Protein AF-A0AA35S847-F1 (afdb_monomer)

Secondary structure (DSSP, 8-state):
-TTTTTHHHHTT--HHHHHHHHHHHHHH----SSSSHHHHHHHHHHHHHHHHHTGGGTTS-HHHHHHHHHHHHHTTTT--S--HHHHHHTT-HHHHHHGGGS-HHHHHHH-

Nearest PDB structures (foldseek):
  6c7d-assembly1_A  TM=9.919E-01  e=5.785E-10  Homo sapiens
  5tz3-assembly3_C  TM=9.924E-01  e=8.238E-10  Homo sapiens
  6znd-assembly1_A  TM=9.903E-01  e=1.244E-09  Homo sapiens
  4c1i-assembly1_A  TM=9.918E-01  e=1.400E-09  Homo sapiens
  6znd-assembly2_B  TM=9.908E-01  e=1.575E-09  Homo sapiens

Structure (mmCIF, N/CA/C/O backbone):
data_AF-A0AA35S847-F1
#
_entry.id   AF-A0AA35S847-F1
#
loop_
_atom_site.group_PDB
_atom_site.id
_atom_site.type_symbol
_atom_site.label_atom_id
_atom_site.label_alt_id
_atom_site.label_comp_id
_atom_site.label_asym_id
_atom_site.label_entity_id
_atom_site.label_seq_id
_atom_site.pdbx_PDB_ins_code
_atom_site.Cartn_x
_atom_site.Cartn_y
_atom_site.Cartn_z
_atom_site.occupancy
_atom_site.B_iso_or_equiv
_atom_site.auth_seq_id
_atom_site.auth_comp_id
_atom_site.auth_asym_id
_atom_site.auth_atom_id
_atom_site.pdbx_PDB_model_num
ATOM 1 N N . MET A 1 1 ? -13.827 -7.490 6.106 1.00 97.62 1 MET A N 1
ATOM 2 C CA . MET A 1 1 ? -12.535 -7.210 6.774 1.00 97.62 1 MET A CA 1
ATOM 3 C C . MET A 1 1 ? -12.585 -5.922 7.594 1.00 97.62 1 MET A C 1
ATOM 5 O O . MET A 1 1 ? -12.677 -6.049 8.804 1.00 97.62 1 MET A O 1
ATOM 9 N N . CYS A 1 2 ? -12.668 -4.714 7.008 1.00 97.56 2 CYS A N 1
ATOM 10 C CA . CYS A 1 2 ? -12.636 -3.448 7.777 1.00 97.56 2 CYS A CA 1
ATOM 11 C C . CYS A 1 2 ? -13.638 -3.372 8.944 1.00 97.56 2 CYS A C 1
ATOM 13 O O . CYS A 1 2 ? -13.269 -2.969 10.041 1.00 97.56 2 CYS A O 1
ATOM 15 N N . SER A 1 3 ? -14.896 -3.780 8.728 1.00 97.62 3 SER A N 1
ATOM 16 C CA . SER A 1 3 ? -15.904 -3.804 9.801 1.00 97.62 3 SER A CA 1
ATOM 17 C C . SER A 1 3 ? -15.580 -4.822 10.898 1.00 97.62 3 SER A C 1
ATOM 19 O O . SER A 1 3 ? -15.795 -4.538 12.069 1.00 97.62 3 SER A O 1
ATOM 21 N N . ALA A 1 4 ? -15.045 -5.991 10.529 1.00 97.81 4 ALA A N 1
ATOM 22 C CA . ALA A 1 4 ? -14.681 -7.052 11.472 1.00 97.81 4 ALA A CA 1
ATOM 23 C C . ALA A 1 4 ? -13.452 -6.677 12.318 1.00 97.81 4 ALA A C 1
ATOM 25 O O . ALA A 1 4 ? -13.372 -7.042 13.481 1.00 97.81 4 ALA A O 1
ATOM 26 N N . MET A 1 5 ? -12.533 -5.888 11.756 1.00 97.81 5 MET A N 1
ATOM 27 C CA . MET A 1 5 ? -11.406 -5.278 12.476 1.00 97.81 5 MET A CA 1
ATOM 28 C C . MET A 1 5 ? -11.813 -4.025 13.275 1.00 97.81 5 MET A C 1
ATOM 30 O O . MET A 1 5 ? -10.971 -3.361 13.863 1.00 97.81 5 MET A O 1
ATOM 34 N N . GLY A 1 6 ? -13.088 -3.617 13.245 1.00 97.94 6 GLY A N 1
ATOM 35 C CA . GLY A 1 6 ? -13.563 -2.406 13.923 1.00 97.94 6 GLY A CA 1
ATOM 36 C C . GLY A 1 6 ? -13.102 -1.075 13.305 1.00 97.94 6 GLY A C 1
ATOM 37 O O . GLY A 1 6 ? -13.444 -0.017 13.839 1.00 97.94 6 GLY A O 1
ATOM 38 N N . LEU A 1 7 ? -12.392 -1.096 12.168 1.00 98.12 7 LEU A N 1
ATOM 39 C CA . LEU A 1 7 ? -11.829 0.097 11.520 1.00 98.12 7 LEU A CA 1
ATOM 40 C C . LEU A 1 7 ? -12.914 1.093 11.092 1.00 98.12 7 LEU A C 1
ATOM 42 O O . LEU A 1 7 ? -12.740 2.298 11.246 1.00 98.12 7 LEU A O 1
ATOM 46 N N . THR A 1 8 ? -14.055 0.599 10.600 1.00 97.94 8 THR A N 1
ATOM 47 C CA . THR A 1 8 ? -15.170 1.449 10.146 1.00 97.94 8 THR A CA 1
ATOM 48 C C . THR A 1 8 ? -15.726 2.315 11.272 1.00 97.94 8 THR A C 1
ATOM 50 O O . THR A 1 8 ? -15.886 3.520 11.099 1.00 97.94 8 THR A O 1
ATOM 53 N N . ARG A 1 9 ? -15.977 1.713 12.441 1.00 97.94 9 ARG A N 1
ATOM 54 C CA . ARG A 1 9 ? -16.506 2.407 13.620 1.00 97.94 9 ARG A CA 1
ATOM 55 C C . ARG A 1 9 ? -15.466 3.342 14.231 1.00 97.94 9 ARG A C 1
ATOM 57 O O . ARG A 1 9 ? -15.785 4.496 14.499 1.00 97.94 9 ARG A O 1
ATOM 64 N N . ARG A 1 10 ? -14.239 2.854 14.442 1.00 97.69 10 ARG A N 1
ATOM 65 C CA . ARG A 1 10 ? -13.159 3.606 15.102 1.00 97.69 10 ARG A CA 1
ATOM 66 C C . ARG A 1 10 ? -12.797 4.882 14.340 1.00 97.69 10 ARG A C 1
ATOM 68 O O . ARG A 1 10 ? -12.703 5.942 14.946 1.00 97.69 10 ARG A O 1
ATOM 75 N N . TRP A 1 11 ? -12.667 4.782 13.019 1.00 98.25 11 TRP A N 1
ATOM 76 C CA . TRP A 1 11 ? -12.242 5.887 12.152 1.00 98.25 11 TRP A CA 1
ATOM 77 C C . TRP A 1 11 ? -13.401 6.587 11.436 1.00 98.25 11 TRP A C 1
ATOM 79 O O . TRP A 1 11 ? -13.172 7.413 10.557 1.00 98.25 11 TRP A O 1
ATOM 89 N N . LYS A 1 12 ? -14.651 6.264 11.800 1.00 98.19 12 LYS A N 1
ATOM 90 C CA . LYS A 1 12 ? -15.877 6.840 11.217 1.00 98.19 12 LYS A CA 1
ATOM 91 C C . LYS A 1 12 ? -15.876 6.800 9.680 1.00 98.19 12 LYS A C 1
ATOM 93 O O . LYS A 1 12 ? -16.295 7.751 9.019 1.00 98.19 12 LYS A O 1
ATOM 98 N N . LEU A 1 13 ? -15.398 5.691 9.108 1.00 97.94 13 LEU A N 1
ATOM 99 C CA . LEU A 1 13 ? -15.311 5.521 7.658 1.00 97.94 13 LEU A CA 1
ATOM 100 C C . LEU A 1 13 ? -16.724 5.448 7.073 1.00 97.94 13 LEU A C 1
ATOM 102 O O . LEU A 1 13 ? -17.464 4.499 7.337 1.00 97.94 13 LEU A O 1
ATOM 106 N N . GLN A 1 14 ? -17.088 6.441 6.263 1.00 98.25 14 GLN A N 1
ATOM 107 C CA . GLN A 1 14 ? -18.389 6.479 5.601 1.00 98.25 14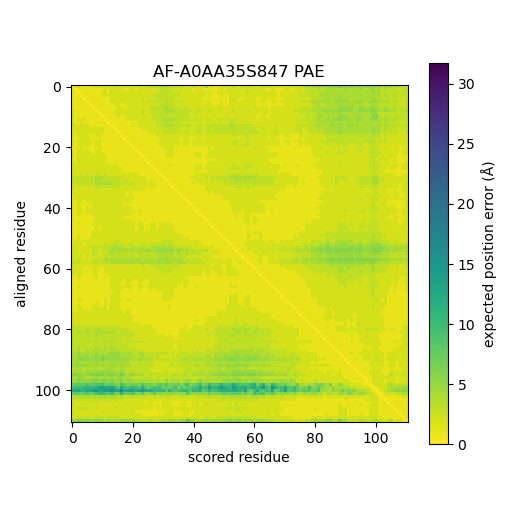 GLN A CA 1
ATOM 108 C C . GLN A 1 14 ? -18.520 5.299 4.624 1.00 98.25 14 GLN A C 1
ATOM 110 O O . GLN A 1 14 ? -17.655 5.155 3.752 1.00 98.25 14 GLN A O 1
ATOM 115 N N . PRO A 1 15 ? -19.581 4.470 4.705 1.00 97.19 15 PRO A N 1
ATOM 116 C CA . PRO A 1 15 ? -19.712 3.278 3.863 1.00 97.19 15 PRO A CA 1
ATOM 117 C C . PRO A 1 15 ? -19.640 3.571 2.361 1.00 97.19 15 PRO A C 1
ATOM 119 O O . PRO A 1 15 ? -18.997 2.834 1.616 1.00 97.19 15 PRO A O 1
ATOM 122 N N . SER A 1 16 ? -20.246 4.675 1.914 1.00 98.25 16 SER A N 1
ATOM 123 C CA . SER A 1 16 ? -20.234 5.094 0.508 1.00 98.25 16 SER A CA 1
ATOM 124 C C . SER A 1 16 ? -18.839 5.514 0.036 1.00 98.25 16 SER A C 1
ATOM 126 O O . SER A 1 16 ? -18.429 5.150 -1.066 1.00 98.25 16 SER A O 1
ATOM 128 N N . THR A 1 17 ? -18.085 6.232 0.871 1.00 98.56 17 THR A N 1
ATOM 129 C CA . THR A 1 17 ? -16.696 6.615 0.590 1.00 98.56 17 THR A CA 1
ATOM 130 C C . THR A 1 17 ? -15.787 5.393 0.567 1.00 98.56 17 THR A C 1
ATOM 132 O O . THR A 1 17 ? -15.009 5.241 -0.369 1.00 98.56 17 THR A O 1
ATOM 135 N N . LEU A 1 18 ? -15.927 4.482 1.536 1.00 98.44 18 LEU A N 1
ATOM 136 C CA . LEU A 1 18 ? -15.13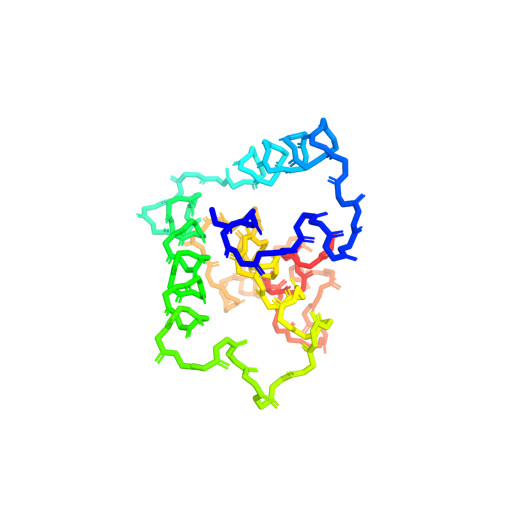9 3.250 1.590 1.00 98.44 18 LEU A CA 1
ATOM 137 C C . LEU A 1 18 ? -15.403 2.356 0.371 1.00 98.44 18 LEU A C 1
ATOM 139 O O . LEU A 1 18 ? -14.460 1.841 -0.223 1.00 98.44 18 LEU A O 1
ATOM 143 N N . ALA A 1 19 ? -16.664 2.206 -0.044 1.00 98.44 19 ALA A N 1
ATOM 144 C CA . ALA A 1 19 ? -17.011 1.441 -1.239 1.00 98.44 19 ALA A CA 1
ATOM 145 C C . ALA A 1 19 ? -16.386 2.047 -2.506 1.00 98.44 19 ALA A C 1
ATOM 147 O O . ALA A 1 19 ? -15.756 1.329 -3.281 1.00 98.44 19 ALA A O 1
ATOM 148 N N . LYS A 1 20 ? -16.500 3.370 -2.695 1.00 98.81 20 LYS A N 1
ATOM 149 C CA . LYS A 1 20 ? -15.870 4.076 -3.823 1.00 98.81 20 LYS A CA 1
ATOM 150 C C . LYS A 1 20 ? -14.352 3.922 -3.805 1.00 98.81 20 LYS A C 1
ATOM 152 O O . LYS A 1 20 ? -13.776 3.618 -4.841 1.00 98.81 20 LYS A O 1
ATOM 157 N N . PHE A 1 21 ? -13.725 4.077 -2.639 1.00 98.75 21 PHE A N 1
ATOM 158 C CA . PHE A 1 21 ? -12.287 3.890 -2.468 1.00 98.75 21 PHE A CA 1
ATOM 159 C C . PHE A 1 21 ? -11.853 2.484 -2.902 1.00 98.75 21 PHE A C 1
ATOM 161 O O . PHE A 1 21 ? -10.999 2.355 -3.771 1.00 98.75 21 PHE A O 1
ATOM 168 N N . VAL A 1 22 ? -12.484 1.429 -2.374 1.00 98.69 22 VAL A N 1
ATOM 169 C CA . VAL A 1 22 ? -12.120 0.039 -2.706 1.00 98.69 22 VAL A CA 1
ATOM 170 C C . VAL A 1 22 ? -12.327 -0.255 -4.195 1.00 98.69 22 VAL A C 1
ATOM 172 O O . VAL A 1 22 ? -11.491 -0.914 -4.809 1.00 98.69 22 VAL A O 1
ATOM 175 N N . LEU A 1 23 ? -13.409 0.249 -4.798 1.00 98.75 23 LEU A N 1
ATOM 176 C CA . LEU A 1 23 ? -13.659 0.090 -6.234 1.00 98.75 23 LEU A CA 1
ATOM 177 C C . LEU A 1 23 ? -12.628 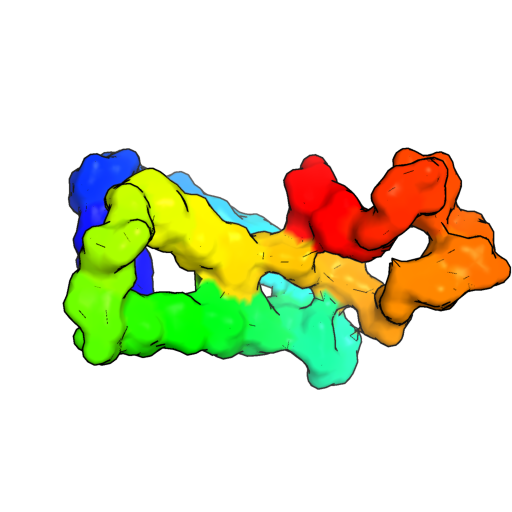0.835 -7.092 1.00 98.75 23 LEU A C 1
ATOM 179 O O . LEU A 1 23 ? -12.213 0.304 -8.121 1.00 98.75 23 LEU A O 1
ATOM 183 N N . MET A 1 24 ? -12.197 2.026 -6.669 1.00 98.81 24 MET A N 1
ATOM 184 C CA . MET A 1 24 ? -11.134 2.776 -7.341 1.00 98.81 24 MET A CA 1
ATOM 185 C C . MET A 1 24 ? -9.796 2.050 -7.243 1.00 98.81 24 MET A C 1
ATOM 187 O O . MET A 1 24 ? -9.171 1.833 -8.274 1.00 98.81 24 MET A O 1
ATOM 191 N N . VAL A 1 25 ? -9.405 1.587 -6.050 1.00 98.81 25 VAL A N 1
ATOM 192 C CA . VAL A 1 25 ? -8.181 0.793 -5.865 1.00 98.81 25 VAL A CA 1
ATOM 193 C C . VAL A 1 25 ? -8.211 -0.443 -6.759 1.00 98.81 25 VAL A C 1
ATOM 195 O O . VAL A 1 25 ? -7.296 -0.628 -7.553 1.00 98.81 25 VAL A O 1
ATOM 198 N N . LYS A 1 26 ? -9.292 -1.236 -6.722 1.00 98.75 26 LYS A N 1
ATOM 199 C CA . LYS A 1 26 ? -9.455 -2.414 -7.590 1.00 98.75 26 LYS A CA 1
ATOM 200 C C . LYS A 1 26 ? -9.286 -2.074 -9.071 1.00 98.75 26 LYS A C 1
ATOM 202 O O . LYS A 1 26 ? -8.630 -2.821 -9.789 1.00 98.75 26 LYS A O 1
ATOM 207 N N . ARG A 1 27 ? -9.888 -0.975 -9.532 1.00 98.69 27 ARG A N 1
ATOM 208 C CA . ARG A 1 27 ? -9.807 -0.529 -10.931 1.00 98.69 27 AR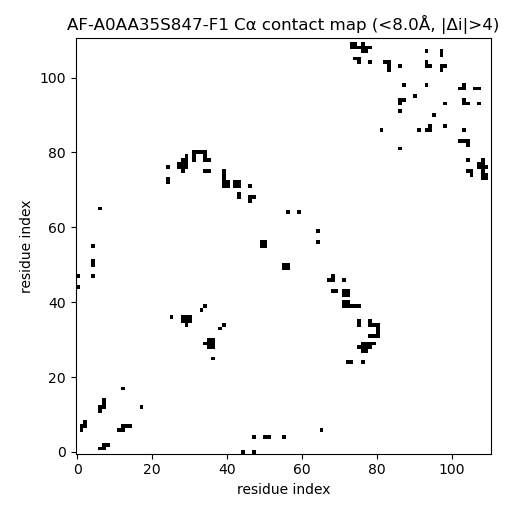G A CA 1
ATOM 209 C C . ARG A 1 27 ? -8.393 -0.099 -11.334 1.00 98.69 27 ARG A C 1
ATOM 211 O O . ARG A 1 27 ? -8.065 -0.192 -12.512 1.00 98.69 27 ARG A O 1
ATOM 218 N N . SER A 1 28 ? -7.584 0.375 -10.391 1.00 98.62 28 SER A N 1
ATOM 219 C CA . SER A 1 28 ? -6.214 0.825 -10.651 1.00 98.62 28 SER A CA 1
ATOM 220 C C . SER A 1 28 ? -5.194 -0.319 -10.737 1.00 98.62 28 SER A C 1
ATOM 222 O O . SER A 1 28 ? -4.052 -0.080 -11.122 1.00 98.62 28 SER A O 1
ATOM 224 N N . TYR A 1 29 ? -5.574 -1.561 -10.422 1.00 98.88 29 TYR A N 1
ATOM 225 C CA . TYR A 1 29 ? -4.746 -2.732 -10.717 1.00 98.88 29 TYR A CA 1
ATOM 226 C C . TYR A 1 29 ? -4.905 -3.170 -12.174 1.00 98.88 29 TYR A C 1
ATOM 228 O O . TYR A 1 29 ? -6.009 -3.204 -12.718 1.00 98.88 29 TYR A O 1
ATOM 236 N N . ARG A 1 30 ? -3.784 -3.551 -12.791 1.00 98.62 30 ARG A N 1
ATOM 237 C CA . ARG A 1 30 ? -3.755 -4.208 -14.105 1.00 98.62 30 ARG A CA 1
ATOM 238 C C . ARG A 1 30 ? -3.943 -5.721 -13.951 1.00 98.62 30 ARG A C 1
ATOM 240 O O . ARG A 1 30 ? -4.132 -6.219 -12.843 1.00 98.62 30 ARG A O 1
ATOM 247 N N . ASP A 1 31 ? -3.855 -6.440 -15.069 1.00 98.44 31 ASP A N 1
ATOM 248 C CA . ASP A 1 31 ? -4.006 -7.899 -15.123 1.00 98.44 31 ASP A CA 1
ATOM 249 C C . ASP A 1 31 ? -2.719 -8.648 -15.553 1.00 98.44 31 ASP A C 1
ATOM 251 O O . ASP A 1 31 ? -2.747 -9.432 -16.502 1.00 98.44 31 ASP A O 1
ATOM 255 N N . PRO A 1 32 ? -1.538 -8.403 -14.936 1.00 98.44 32 PRO A N 1
ATOM 256 C CA . PRO A 1 32 ? -0.407 -9.307 -15.113 1.00 98.44 32 PRO A CA 1
ATOM 257 C C . PRO A 1 32 ? -0.672 -10.637 -14.375 1.00 98.44 32 PRO A C 1
ATOM 259 O O . PRO A 1 32 ? -1.491 -10.679 -13.452 1.00 98.44 32 PRO A O 1
ATOM 262 N N . PRO A 1 33 ? 0.075 -11.714 -14.684 1.00 98.62 33 PRO A N 1
ATOM 263 C CA . PRO A 1 33 ? -0.171 -13.034 -14.095 1.00 98.62 33 PRO A CA 1
ATOM 264 C C . PRO A 1 33 ? -0.150 -13.096 -12.557 1.00 98.62 33 PRO A C 1
ATOM 266 O O . PRO A 1 33 ? -0.800 -13.965 -11.985 1.00 98.62 33 PRO A O 1
ATOM 269 N N . TYR A 1 34 ? 0.586 -12.196 -11.888 1.00 98.62 34 TYR A N 1
ATOM 270 C CA . TYR A 1 34 ? 0.727 -12.193 -10.426 1.00 98.62 34 TYR A CA 1
ATOM 271 C C . TYR A 1 34 ? 0.313 -10.871 -9.765 1.00 98.62 34 TYR A C 1
ATOM 273 O O . TYR A 1 34 ? -0.660 -10.865 -9.023 1.00 98.62 34 TYR A O 1
ATOM 281 N N . HIS A 1 35 ? 1.003 -9.754 -10.042 1.00 98.69 35 HIS A N 1
ATOM 282 C CA . HIS A 1 35 ? 0.763 -8.438 -9.412 1.00 98.69 35 HIS A CA 1
ATOM 283 C C . HIS A 1 35 ? -0.533 -7.754 -9.907 1.00 98.69 35 HIS A C 1
ATOM 285 O O . HIS A 1 35 ? -0.507 -6.702 -10.545 1.00 98.69 35 HIS A O 1
ATOM 291 N N . ASN A 1 36 ? -1.672 -8.400 -9.674 1.00 98.75 36 ASN A N 1
ATOM 292 C CA . ASN A 1 36 ? -3.019 -7.962 -10.030 1.00 98.75 36 ASN A CA 1
ATOM 293 C C . ASN A 1 36 ? -3.872 -7.751 -8.764 1.00 98.75 36 ASN A C 1
ATOM 295 O O . ASN A 1 36 ? -3.413 -7.929 -7.634 1.00 98.75 36 ASN A O 1
ATOM 299 N N . TRP A 1 37 ? -5.147 -7.391 -8.936 1.00 98.81 37 TRP A N 1
ATOM 300 C CA . TRP A 1 37 ? -6.058 -7.139 -7.812 1.00 98.81 37 TRP A CA 1
ATOM 301 C C . TRP A 1 37 ? -6.182 -8.321 -6.836 1.00 98.81 37 TRP A C 1
ATOM 303 O O . TRP A 1 37 ? -6.322 -8.114 -5.630 1.00 98.81 37 TRP A O 1
ATOM 313 N N . TYR A 1 38 ? -6.139 -9.563 -7.326 1.00 98.81 38 TYR A N 1
ATOM 314 C CA . TYR A 1 38 ? -6.266 -10.736 -6.461 1.00 98.81 38 TYR A CA 1
ATOM 315 C C . TYR A 1 38 ? -5.044 -10.910 -5.560 1.00 98.81 38 TYR A C 1
ATOM 317 O O . TYR A 1 38 ? -5.212 -11.296 -4.402 1.00 98.81 38 TYR A O 1
ATOM 325 N N . HIS A 1 39 ? -3.847 -10.553 -6.041 1.00 98.88 39 HIS A N 1
ATOM 326 C CA . HIS A 1 39 ? -2.654 -10.492 -5.202 1.00 98.88 39 HIS A CA 1
ATOM 327 C C . HIS A 1 39 ? -2.845 -9.492 -4.056 1.00 98.88 39 HIS A C 1
ATOM 329 O O . HIS A 1 39 ? -2.799 -9.892 -2.892 1.00 98.88 39 HIS A O 1
ATOM 335 N N . ALA A 1 40 ? -3.190 -8.239 -4.354 1.00 98.81 40 ALA A N 1
ATOM 336 C CA . ALA A 1 40 ? -3.423 -7.219 -3.330 1.00 98.81 40 ALA A CA 1
ATOM 337 C C . ALA A 1 40 ? -4.529 -7.606 -2.333 1.00 98.81 40 ALA A C 1
ATOM 339 O O . ALA A 1 40 ? -4.379 -7.441 -1.120 1.00 98.81 40 ALA A O 1
ATOM 340 N N . LEU A 1 41 ? -5.624 -8.198 -2.822 1.00 98.81 41 LEU A N 1
ATOM 341 C CA . LEU A 1 41 ? -6.700 -8.700 -1.972 1.00 98.81 41 LEU A CA 1
ATOM 342 C C . LEU A 1 41 ? -6.221 -9.827 -1.045 1.00 98.81 41 LEU A C 1
ATOM 344 O O . LEU A 1 41 ? -6.612 -9.856 0.122 1.00 98.81 41 LEU A O 1
ATOM 348 N N . SER A 1 42 ? -5.374 -10.736 -1.537 1.00 98.88 42 SER A N 1
ATOM 349 C CA . SER A 1 42 ? -4.803 -11.823 -0.733 1.00 98.88 42 SER A CA 1
ATOM 350 C C . SER A 1 42 ? -3.859 -11.302 0.359 1.00 98.88 42 SER A C 1
ATOM 352 O O . SER A 1 42 ? -3.929 -11.766 1.497 1.00 98.88 42 SER A O 1
ATOM 354 N N . VAL A 1 43 ? -3.060 -10.272 0.056 1.00 98.88 43 VAL A N 1
ATOM 355 C CA . VAL A 1 43 ? -2.169 -9.601 1.015 1.00 98.88 43 VAL A CA 1
ATOM 356 C C . VAL A 1 43 ? -2.987 -8.871 2.087 1.00 98.88 43 VAL A C 1
ATOM 358 O O . VAL A 1 43 ? -2.744 -9.050 3.282 1.00 98.88 43 VAL A O 1
ATOM 361 N N . ALA A 1 44 ? -4.030 -8.129 1.698 1.00 98.81 44 ALA A N 1
ATOM 362 C CA . ALA A 1 44 ? -4.947 -7.489 2.647 1.00 98.81 44 ALA A CA 1
ATOM 363 C C . ALA A 1 44 ? -5.706 -8.513 3.510 1.00 98.81 44 ALA A C 1
ATOM 365 O O . ALA A 1 44 ? -5.925 -8.291 4.704 1.00 98.81 44 ALA A O 1
ATOM 366 N N . HIS A 1 45 ? -6.072 -9.663 2.936 1.00 98.81 45 HIS A N 1
ATOM 367 C CA . HIS A 1 45 ? -6.663 -10.768 3.684 1.00 98.81 45 HIS A CA 1
ATOM 368 C C . HIS A 1 45 ? -5.682 -11.364 4.698 1.00 98.81 45 HIS A C 1
ATOM 370 O O . HIS A 1 45 ? -6.075 -11.639 5.830 1.00 98.81 45 HIS A O 1
ATOM 376 N N . PHE A 1 46 ? -4.404 -11.515 4.347 1.00 98.81 46 PHE A N 1
ATOM 377 C CA . PHE A 1 46 ? -3.393 -11.968 5.297 1.00 98.81 46 PHE A CA 1
ATOM 378 C C . PHE A 1 46 ? -3.203 -10.973 6.452 1.00 98.81 46 PHE A C 1
ATOM 380 O O . PHE A 1 46 ? -3.192 -11.391 7.607 1.00 98.81 46 PHE A O 1
ATOM 387 N N . CYS A 1 47 ? -3.178 -9.663 6.178 1.00 98.81 47 CYS A N 1
ATOM 388 C CA . CYS A 1 47 ? -3.188 -8.632 7.224 1.00 98.81 47 CYS A CA 1
ATOM 389 C C . CYS A 1 47 ? -4.414 -8.760 8.150 1.00 98.81 47 CYS A C 1
ATOM 391 O O . CYS A 1 47 ? -4.280 -8.710 9.374 1.00 98.81 47 CYS A O 1
ATOM 393 N N . TYR A 1 48 ? -5.602 -9.012 7.589 1.00 98.75 48 TYR A N 1
ATOM 394 C CA . TYR A 1 48 ? -6.796 -9.312 8.381 1.00 98.75 48 TYR A CA 1
ATOM 395 C C . TYR A 1 48 ? -6.619 -10.567 9.251 1.00 98.75 48 TYR A C 1
ATOM 397 O O . TYR A 1 48 ? -6.943 -10.525 10.437 1.00 98.75 48 TYR A O 1
ATOM 405 N N . VAL A 1 49 ? -6.086 -11.666 8.709 1.00 98.75 49 VAL A N 1
ATOM 406 C CA . VAL A 1 49 ? -5.825 -12.897 9.476 1.00 98.75 49 VAL A CA 1
ATOM 407 C C . VAL A 1 49 ? -4.841 -12.635 10.614 1.00 98.75 49 VAL A C 1
ATOM 409 O O . VAL A 1 49 ? -5.118 -13.048 11.738 1.00 98.75 49 VAL A O 1
ATOM 412 N N . LEU A 1 50 ? -3.748 -11.910 10.365 1.00 98.62 50 LEU A N 1
ATOM 413 C CA . LEU A 1 50 ? -2.800 -11.516 11.408 1.00 98.62 50 LEU A CA 1
ATOM 414 C C . LEU A 1 50 ? -3.494 -10.704 12.504 1.00 98.62 50 LEU A C 1
ATOM 416 O O . LEU A 1 50 ? -3.360 -11.036 13.674 1.00 98.62 50 LEU A O 1
ATOM 420 N N . HIS A 1 51 ? -4.328 -9.725 12.151 1.00 98.44 51 HIS A N 1
ATOM 421 C CA . HIS A 1 51 ? -5.135 -9.007 13.140 1.00 98.44 51 HIS A CA 1
ATOM 422 C C . HIS A 1 51 ? -6.030 -9.945 13.961 1.00 98.44 51 HIS A C 1
ATOM 424 O O . HIS A 1 51 ? -6.139 -9.786 15.171 1.00 98.44 51 HIS A O 1
ATOM 430 N N . GLN A 1 52 ? -6.692 -10.927 13.349 1.00 98.06 52 GLN A N 1
ATOM 431 C CA . GLN A 1 52 ? -7.571 -11.841 14.091 1.00 98.06 52 GLN A CA 1
ATOM 432 C C . GLN A 1 52 ? -6.813 -12.852 14.961 1.00 98.06 52 GLN A C 1
ATOM 434 O O . GLN A 1 52 ? -7.367 -13.352 15.937 1.00 98.06 52 GLN A O 1
ATOM 439 N N . ARG A 1 53 ? -5.582 -13.215 14.587 1.00 98.19 53 ARG A N 1
ATOM 440 C CA . ARG A 1 53 ? -4.821 -14.302 15.226 1.00 98.19 53 ARG A CA 1
ATOM 441 C C . ARG A 1 53 ? -3.711 -13.817 16.154 1.00 98.19 53 ARG A C 1
ATOM 443 O O . ARG A 1 53 ? -3.301 -14.575 17.025 1.00 98.19 53 ARG A O 1
ATOM 450 N N . CYS A 1 54 ? -3.255 -12.582 15.996 1.00 97.69 54 CYS A N 1
ATOM 451 C CA . CYS A 1 54 ? -2.125 -12.010 16.722 1.00 97.69 54 CYS A CA 1
ATOM 452 C C . CYS A 1 54 ? -2.581 -10.823 17.576 1.00 97.69 54 CYS A C 1
ATOM 454 O O . CYS A 1 54 ? -2.122 -9.706 17.363 1.00 97.69 54 CYS A O 1
ATOM 456 N N . ASP A 1 55 ? -3.520 -11.064 18.497 1.00 96.94 55 ASP A N 1
ATOM 457 C CA . ASP A 1 55 ? -3.993 -10.087 19.494 1.00 96.94 55 ASP A CA 1
ATOM 458 C C . ASP A 1 55 ? -4.316 -8.695 18.911 1.00 96.94 55 ASP A C 1
ATOM 460 O O . ASP A 1 55 ? -3.857 -7.667 19.398 1.00 96.94 55 ASP A O 1
ATOM 464 N N . ASN A 1 56 ? -5.061 -8.648 17.799 1.00 96.81 56 ASN A N 1
ATOM 465 C CA . ASN A 1 56 ? -5.403 -7.403 17.092 1.00 96.81 56 ASN A CA 1
ATOM 466 C C . ASN A 1 56 ? -4.196 -6.547 16.668 1.00 96.81 56 ASN A C 1
ATOM 468 O O . ASN A 1 56 ? -4.358 -5.356 16.416 1.00 96.81 56 ASN A O 1
ATOM 472 N N . LEU A 1 57 ? -3.009 -7.155 16.551 1.00 97.62 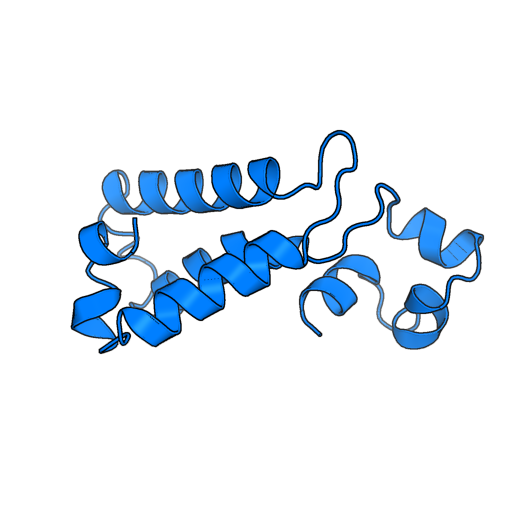57 LEU A N 1
ATOM 473 C CA . LEU A 1 57 ? -1.730 -6.473 16.350 1.00 97.62 57 LEU A CA 1
ATOM 474 C C . LEU A 1 57 ? -1.443 -5.449 17.460 1.00 97.62 57 LEU A C 1
ATOM 476 O O . LEU A 1 57 ? -1.008 -4.344 17.165 1.00 97.62 57 LEU A O 1
ATOM 480 N N . SER A 1 58 ? -1.669 -5.805 18.730 1.00 97.19 58 SER A N 1
ATOM 481 C CA . SER A 1 58 ? -1.537 -4.913 19.901 1.00 97.19 58 SER A CA 1
ATOM 482 C C . SER A 1 58 ? -0.156 -4.272 20.105 1.00 97.19 58 SER A C 1
ATOM 484 O O . SER A 1 58 ? -0.025 -3.318 20.868 1.00 97.19 58 SER A O 1
ATOM 486 N N . PHE A 1 59 ? 0.872 -4.756 19.406 1.00 97.38 59 PHE A N 1
ATOM 487 C CA . PHE A 1 59 ? 2.197 -4.134 19.338 1.00 97.38 59 PHE A CA 1
ATOM 488 C C . PHE A 1 59 ? 2.272 -2.932 18.375 1.00 97.38 59 PHE A C 1
ATOM 490 O O . PHE A 1 59 ? 3.289 -2.244 18.347 1.00 97.38 59 PHE A O 1
ATOM 497 N N . LEU A 1 60 ? 1.222 -2.688 17.586 1.00 98.44 60 LEU A N 1
ATOM 498 C CA . LEU A 1 60 ? 1.028 -1.516 16.736 1.00 98.44 60 LEU A CA 1
ATOM 499 C C . LEU A 1 60 ? -0.047 -0.608 17.336 1.00 98.44 60 LEU A C 1
ATOM 501 O O . LEU A 1 60 ? -0.999 -1.055 17.976 1.00 98.44 60 LEU A O 1
ATOM 505 N N . THR A 1 61 ? 0.058 0.685 17.062 1.00 98.50 61 THR A N 1
ATOM 506 C CA . THR A 1 61 ? -1.026 1.631 17.318 1.00 98.50 61 THR A CA 1
ATOM 507 C C . THR A 1 61 ? -2.215 1.367 16.393 1.00 98.50 61 THR A C 1
ATOM 509 O O . THR A 1 61 ? -2.084 0.874 15.271 1.00 98.50 61 THR A O 1
ATOM 512 N N . ASP A 1 62 ? -3.406 1.793 16.815 1.00 98.00 62 ASP A N 1
ATOM 513 C CA . ASP A 1 62 ? -4.617 1.684 15.995 1.00 98.00 62 ASP A CA 1
ATOM 514 C C . ASP A 1 62 ? -4.491 2.378 14.622 1.00 98.00 62 ASP A C 1
ATOM 516 O O . ASP A 1 62 ? -5.157 1.976 13.661 1.00 98.00 62 ASP A O 1
ATOM 520 N N . LEU A 1 63 ? -3.666 3.432 14.531 1.00 98.56 63 LEU A N 1
ATOM 521 C CA . LEU A 1 63 ? -3.378 4.138 13.281 1.00 98.56 63 LEU A CA 1
ATOM 522 C C . LEU A 1 63 ? -2.450 3.321 12.381 1.00 98.56 63 LEU A C 1
ATOM 524 O O . LEU A 1 63 ? -2.697 3.239 11.183 1.00 98.56 63 LEU A O 1
ATOM 528 N N . GLU A 1 64 ? -1.424 2.682 12.940 1.00 98.69 64 GLU A N 1
ATOM 529 C CA . GLU A 1 64 ? -0.537 1.788 12.190 1.00 98.69 64 GLU A CA 1
ATOM 530 C C . GLU A 1 64 ? -1.289 0.562 11.668 1.00 98.69 64 GLU A C 1
ATOM 532 O O . GLU A 1 64 ? -1.071 0.164 10.529 1.00 98.69 64 GLU A O 1
ATOM 537 N N . VAL A 1 65 ? -2.243 0.014 12.428 1.00 98.62 65 VAL A N 1
ATOM 538 C CA . VAL A 1 65 ? -3.123 -1.068 11.950 1.00 98.62 65 VAL A CA 1
ATOM 539 C C . VAL A 1 65 ? -4.004 -0.603 10.787 1.00 98.62 65 VAL A C 1
ATOM 541 O O . VAL A 1 65 ? -4.166 -1.329 9.801 1.00 98.62 65 VAL A O 1
ATOM 544 N N . LEU A 1 66 ? -4.570 0.609 10.873 1.00 98.69 66 LEU A N 1
ATOM 545 C CA . LEU A 1 66 ? -5.328 1.208 9.771 1.00 98.69 66 LEU A CA 1
ATOM 546 C C . LEU A 1 66 ? -4.437 1.367 8.531 1.00 98.69 66 LEU A C 1
ATOM 548 O O . LEU A 1 66 ? -4.810 0.911 7.450 1.00 98.69 66 LEU A O 1
ATOM 552 N N . ALA A 1 67 ? -3.273 1.996 8.700 1.00 98.75 67 ALA A N 1
ATOM 553 C CA . ALA A 1 67 ? -2.322 2.253 7.629 1.00 98.75 67 ALA A CA 1
ATOM 554 C C . ALA A 1 67 ? -1.855 0.947 6.983 1.00 98.75 67 ALA A C 1
ATOM 556 O O . ALA A 1 67 ? -1.932 0.823 5.768 1.00 98.75 67 ALA A O 1
ATOM 557 N N . LEU A 1 68 ? -1.476 -0.059 7.775 1.00 98.81 68 LEU A N 1
ATOM 558 C CA . LEU A 1 68 ? -1.048 -1.370 7.290 1.00 98.81 68 LEU A CA 1
ATOM 559 C C . LEU A 1 68 ? -2.108 -2.013 6.390 1.00 98.81 68 LEU A C 1
ATOM 561 O O . LEU A 1 68 ? -1.798 -2.424 5.275 1.00 98.81 68 LEU A O 1
ATOM 565 N N . PHE A 1 69 ? -3.366 -2.057 6.839 1.00 98.81 69 PHE A N 1
ATOM 566 C CA . PHE A 1 69 ? -4.438 -2.690 6.071 1.00 98.81 69 PHE A CA 1
ATOM 567 C C . PHE A 1 69 ? -4.687 -1.991 4.725 1.00 98.81 69 PHE A C 1
ATOM 569 O O . PHE A 1 69 ? -4.848 -2.656 3.698 1.00 98.81 69 PHE A O 1
ATOM 576 N N . PHE A 1 70 ? -4.716 -0.655 4.711 1.00 98.75 70 PHE A N 1
ATOM 577 C CA . PHE A 1 70 ? -4.915 0.106 3.475 1.00 98.75 70 PHE A CA 1
ATOM 578 C C . PHE A 1 70 ? -3.678 0.085 2.568 1.00 98.75 70 PHE A C 1
ATOM 580 O O . PHE A 1 70 ? -3.836 -0.027 1.355 1.00 98.75 70 PHE A O 1
ATOM 587 N N . SER A 1 71 ? -2.467 0.069 3.129 1.00 98.88 71 SER A N 1
ATOM 588 C CA . SER A 1 71 ? -1.230 -0.152 2.375 1.00 98.88 71 SER A CA 1
ATOM 589 C C . SER A 1 71 ? -1.246 -1.507 1.676 1.00 98.88 71 SER A C 1
ATOM 591 O O . SER A 1 71 ? -0.959 -1.562 0.488 1.00 98.88 71 SER A O 1
ATOM 593 N N . CYS A 1 72 ? -1.685 -2.589 2.333 1.00 98.88 72 CYS A N 1
ATOM 594 C CA . CYS 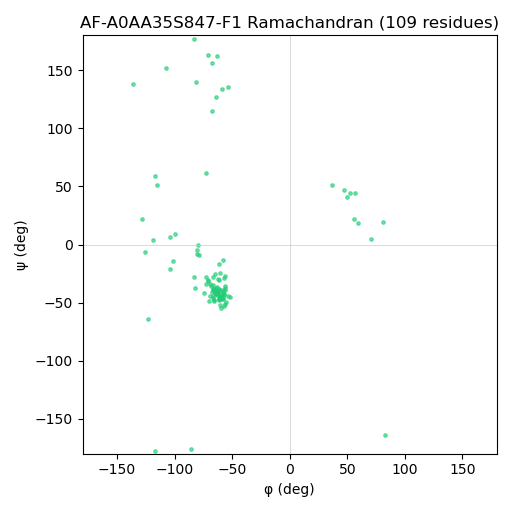A 1 72 ? -1.827 -3.896 1.680 1.00 98.88 72 CYS A CA 1
ATOM 595 C C . CYS A 1 72 ? -2.733 -3.851 0.437 1.00 98.88 72 CYS A C 1
ATOM 597 O O . CYS A 1 72 ? -2.439 -4.511 -0.558 1.00 98.88 72 CYS A O 1
ATOM 599 N N . LEU A 1 73 ? -3.811 -3.060 0.465 1.00 98.81 73 LEU A N 1
ATOM 600 C CA . LEU A 1 73 ? -4.691 -2.881 -0.695 1.00 98.81 73 LEU A CA 1
ATOM 601 C C . LEU A 1 73 ? -4.040 -2.058 -1.814 1.00 98.81 73 LEU A C 1
ATOM 603 O O . LEU A 1 73 ? -4.361 -2.286 -2.978 1.00 98.81 73 LEU A O 1
ATOM 607 N N . CYS A 1 74 ? -3.151 -1.121 -1.491 1.00 98.88 74 CYS A N 1
ATOM 608 C CA . CYS A 1 74 ? -2.586 -0.165 -2.449 1.00 98.88 74 CYS A CA 1
ATOM 609 C C . CYS A 1 74 ? -1.171 -0.504 -2.944 1.00 98.88 74 CYS A C 1
ATOM 611 O O . CYS A 1 74 ? -0.735 0.086 -3.926 1.00 98.88 74 CYS A O 1
ATOM 613 N N . HIS A 1 75 ? -0.461 -1.424 -2.288 1.00 98.81 75 HIS A N 1
ATOM 614 C CA . HIS A 1 75 ? 0.996 -1.548 -2.410 1.00 98.81 75 HIS A CA 1
ATOM 615 C C . HIS A 1 75 ? 1.5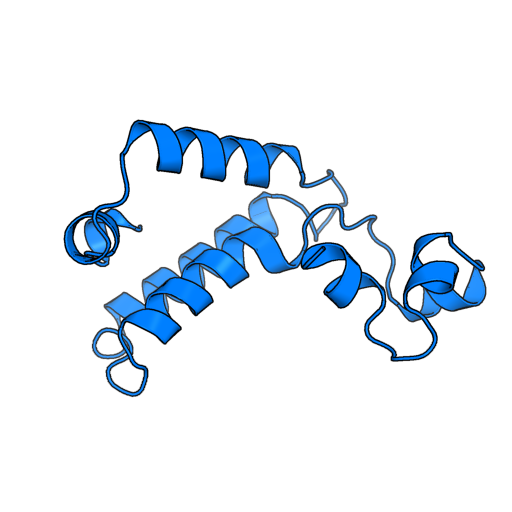40 -1.860 -3.811 1.00 98.81 75 HIS A C 1
ATOM 617 O O . HIS A 1 75 ? 2.725 -1.646 -4.017 1.00 98.81 75 HIS A O 1
ATOM 623 N N . ASP A 1 76 ? 0.701 -2.336 -4.737 1.00 98.81 76 ASP A N 1
ATOM 624 C CA . ASP A 1 76 ? 1.078 -2.743 -6.098 1.00 98.81 76 ASP A CA 1
ATOM 625 C C . ASP A 1 76 ? 0.196 -2.081 -7.183 1.00 98.81 76 ASP A C 1
ATOM 627 O O . ASP A 1 76 ? 0.044 -2.590 -8.301 1.00 98.81 76 ASP A O 1
ATOM 631 N N . ILE A 1 77 ? -0.441 -0.945 -6.874 1.00 98.75 77 ILE A N 1
ATOM 632 C CA . ILE A 1 77 ? -1.310 -0.223 -7.820 1.00 98.75 77 ILE A CA 1
ATOM 633 C C . ILE A 1 77 ? -0.575 0.074 -9.144 1.00 98.75 77 ILE A C 1
ATOM 635 O O . ILE A 1 77 ? 0.564 0.528 -9.158 1.00 98.75 77 ILE A O 1
ATOM 639 N N . ASP A 1 78 ? -1.238 -0.148 -10.283 1.00 98.69 78 ASP A N 1
ATOM 640 C CA . ASP A 1 78 ? -0.693 0.049 -11.638 1.00 98.69 78 ASP A CA 1
ATOM 641 C C . ASP A 1 78 ? 0.570 -0.784 -11.970 1.00 98.69 78 ASP A C 1
ATOM 643 O O . ASP A 1 78 ? 1.261 -0.494 -12.952 1.00 98.69 78 ASP A O 1
ATOM 647 N N . HIS A 1 79 ? 0.873 -1.856 -11.222 1.00 98.69 79 HIS A N 1
ATOM 648 C CA . HIS A 1 79 ? 2.002 -2.735 -11.538 1.00 98.69 79 HIS A CA 1
ATOM 649 C C . HIS A 1 79 ? 1.875 -3.355 -12.947 1.00 98.69 79 HIS A C 1
ATOM 651 O O . HIS A 1 79 ? 0.823 -3.851 -13.355 1.00 98.69 79 HIS A O 1
ATOM 657 N N . ARG A 1 80 ? 2.973 -3.337 -13.720 1.00 98.38 80 ARG A N 1
ATOM 658 C CA . ARG A 1 80 ? 2.984 -3.677 -15.165 1.00 98.38 80 ARG A CA 1
ATOM 659 C C . ARG A 1 80 ? 3.560 -5.054 -15.493 1.00 98.38 80 ARG A C 1
ATOM 661 O O . ARG A 1 80 ? 3.730 -5.385 -16.659 1.00 98.38 80 ARG A O 1
ATOM 668 N N . GLY A 1 81 ? 3.859 -5.849 -14.467 1.00 98.31 81 GLY A N 1
ATOM 669 C CA . GLY A 1 81 ? 4.474 -7.176 -14.606 1.00 98.31 81 GLY A CA 1
ATOM 670 C C . GLY A 1 81 ? 5.992 -7.133 -14.812 1.00 98.31 81 GLY A C 1
ATOM 671 O O . GLY A 1 81 ? 6.576 -8.099 -15.284 1.00 98.31 81 GLY A O 1
ATOM 672 N N . THR A 1 82 ? 6.630 -6.016 -14.464 1.00 98.38 82 THR A N 1
ATOM 673 C CA . THR A 1 82 ? 8.061 -5.761 -14.674 1.00 98.38 82 THR A CA 1
ATOM 674 C C . THR A 1 82 ? 8.666 -5.131 -13.428 1.00 98.38 82 THR A C 1
ATOM 676 O O . THR A 1 82 ? 8.062 -4.224 -12.863 1.00 98.38 82 THR A O 1
ATOM 679 N N . ASN A 1 83 ? 9.865 -5.560 -13.041 1.00 98.31 83 ASN A N 1
ATOM 680 C CA . ASN A 1 83 ? 10.530 -5.107 -11.818 1.00 98.31 83 ASN A CA 1
ATOM 681 C C . ASN A 1 83 ? 11.279 -3.765 -11.980 1.00 98.31 83 ASN A C 1
ATOM 683 O O . ASN A 1 83 ? 11.375 -3.203 -13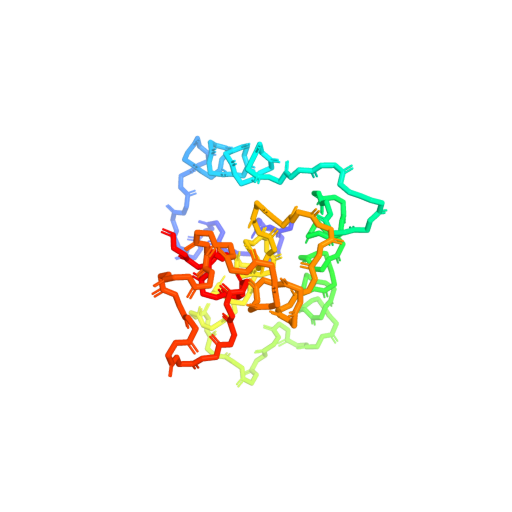.074 1.00 98.31 83 ASN A O 1
ATOM 687 N N . ASN A 1 84 ? 11.855 -3.273 -10.880 1.00 98.00 84 ASN A N 1
ATOM 688 C CA . ASN A 1 84 ? 12.627 -2.025 -10.833 1.00 98.00 84 ASN A CA 1
ATOM 689 C C . ASN A 1 84 ? 13.832 -2.011 -11.788 1.00 98.00 84 ASN A C 1
ATOM 691 O O . ASN A 1 84 ? 14.064 -1.014 -12.472 1.00 98.00 84 ASN A O 1
ATOM 695 N N . SER A 1 85 ? 14.571 -3.121 -11.890 1.00 97.81 85 SER A N 1
ATOM 696 C CA . SER A 1 85 ? 15.707 -3.234 -12.814 1.00 97.81 85 SER A CA 1
ATOM 697 C C . SER A 1 85 ? 15.277 -3.049 -14.269 1.00 97.81 85 SER A C 1
ATOM 699 O O . SER A 1 85 ? 15.976 -2.377 -15.025 1.00 97.81 85 SER A O 1
ATOM 701 N N . PHE A 1 86 ? 14.110 -3.583 -14.647 1.00 98.25 86 PHE A N 1
ATOM 702 C CA . PHE A 1 86 ? 13.529 -3.365 -15.968 1.00 98.25 86 PHE A CA 1
ATOM 703 C C . PHE A 1 86 ? 13.159 -1.896 -16.200 1.00 98.25 86 PHE A C 1
ATOM 705 O O . PHE A 1 86 ? 13.412 -1.379 -17.285 1.00 98.25 86 PHE A O 1
ATOM 712 N N . GLN A 1 87 ? 12.595 -1.197 -15.206 1.00 98.31 87 GLN A N 1
ATOM 713 C CA . GLN A 1 87 ? 12.272 0.230 -15.359 1.00 98.31 87 GLN A CA 1
ATOM 714 C C . GLN A 1 87 ? 13.521 1.043 -15.715 1.00 98.31 87 GLN A C 1
ATOM 716 O O . GLN A 1 87 ? 13.502 1.830 -16.663 1.00 98.31 87 GLN A O 1
ATOM 721 N N . ILE A 1 88 ? 14.617 0.809 -14.988 1.00 96.56 88 ILE A N 1
ATOM 722 C CA . ILE A 1 88 ? 15.890 1.507 -15.193 1.00 96.56 88 ILE A CA 1
ATOM 723 C C . ILE A 1 88 ? 16.488 1.149 -16.560 1.00 96.56 88 ILE A C 1
ATOM 725 O O . ILE A 1 88 ? 16.857 2.043 -17.321 1.00 96.56 88 ILE A O 1
ATOM 729 N N . SER A 1 89 ? 16.558 -0.141 -16.904 1.00 97.69 89 SER A N 1
ATOM 730 C CA . SER A 1 89 ? 17.192 -0.587 -18.153 1.00 97.69 89 SER A CA 1
ATOM 731 C C . SER A 1 89 ? 16.415 -0.170 -19.403 1.00 97.69 89 SER A C 1
ATOM 733 O O . SER A 1 89 ? 17.019 0.199 -20.409 1.00 97.69 89 SER A O 1
ATOM 735 N N . SER A 1 90 ? 15.082 -0.167 -19.330 1.00 97.56 90 SER A N 1
ATOM 736 C CA . SER A 1 90 ? 14.201 0.275 -20.418 1.00 97.56 90 SER A CA 1
ATOM 737 C C . SER A 1 90 ? 14.051 1.795 -20.511 1.00 97.56 90 SER A C 1
ATOM 739 O O . SER A 1 90 ? 13.411 2.274 -21.446 1.00 97.56 90 SER A O 1
ATOM 741 N N . LYS A 1 91 ? 14.637 2.558 -19.572 1.00 97.12 91 LYS A N 1
ATOM 742 C CA . LYS A 1 91 ? 14.488 4.020 -19.465 1.00 97.12 91 LYS A CA 1
ATOM 743 C C . LYS A 1 91 ? 13.015 4.440 -19.451 1.00 97.12 91 LYS A C 1
ATOM 745 O O . LYS A 1 91 ? 12.610 5.360 -20.161 1.00 97.12 91 LYS A O 1
ATOM 750 N N . SER A 1 92 ? 12.199 3.728 -18.675 1.00 97.38 92 SER A N 1
ATOM 751 C CA . SER A 1 92 ? 10.767 4.001 -18.607 1.00 97.38 92 SER A CA 1
ATOM 752 C C . SER A 1 92 ? 10.480 5.398 -18.036 1.00 97.38 92 SER A C 1
ATOM 754 O O . SER A 1 92 ? 11.317 6.016 -17.369 1.00 97.38 92 SER A O 1
ATOM 756 N N . VAL A 1 93 ? 9.259 5.896 -18.257 1.00 97.19 93 VAL A N 1
ATOM 757 C CA . VAL A 1 93 ? 8.798 7.155 -17.641 1.00 97.19 93 VAL A CA 1
ATOM 758 C C . VAL A 1 93 ? 8.879 7.074 -16.114 1.00 97.19 93 VAL A C 1
ATOM 760 O O . VAL A 1 93 ? 9.314 8.028 -15.479 1.00 97.19 93 VAL A O 1
ATOM 763 N N . LEU A 1 94 ? 8.544 5.919 -15.527 1.00 96.69 94 LEU A N 1
ATOM 764 C CA . LEU A 1 94 ? 8.634 5.714 -14.079 1.00 96.69 94 LEU A CA 1
ATOM 765 C C . LEU A 1 94 ? 10.080 5.823 -13.586 1.00 96.69 94 LEU A C 1
ATOM 767 O O . LEU A 1 94 ? 10.333 6.471 -12.576 1.00 96.69 94 LEU A O 1
ATOM 771 N N . ALA A 1 95 ? 11.042 5.255 -14.321 1.00 96.00 95 ALA A N 1
ATOM 772 C CA . ALA A 1 95 ? 12.451 5.430 -13.986 1.00 96.00 95 ALA A CA 1
ATOM 773 C C . ALA A 1 95 ? 12.865 6.903 -14.078 1.00 96.00 95 ALA A C 1
ATOM 775 O O . ALA A 1 95 ? 13.532 7.391 -13.179 1.00 96.00 95 ALA A O 1
ATOM 776 N N . SER A 1 96 ? 12.406 7.636 -15.092 1.00 94.88 96 SER A N 1
ATOM 777 C CA . SER A 1 96 ? 12.720 9.066 -15.224 1.00 94.88 96 SER A CA 1
ATOM 778 C C . SER A 1 96 ? 12.203 9.908 -14.050 1.00 94.88 96 SER A C 1
ATOM 780 O O . SER A 1 96 ? 12.826 10.907 -13.704 1.00 94.88 96 SER A O 1
ATOM 782 N N . LEU A 1 97 ? 11.091 9.506 -13.427 1.00 94.69 97 LEU A N 1
ATOM 783 C CA . LEU A 1 97 ? 10.515 10.189 -12.266 1.00 94.69 97 LEU A CA 1
ATOM 784 C C . LEU A 1 97 ? 11.18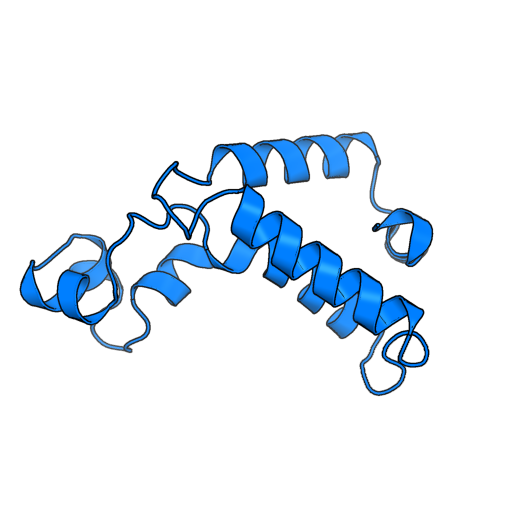5 9.800 -10.942 1.00 94.69 97 LEU A C 1
ATOM 786 O O . LEU A 1 97 ? 11.331 10.650 -10.068 1.00 94.69 97 LEU A O 1
ATOM 790 N N . TYR A 1 98 ? 11.574 8.532 -10.778 1.00 95.38 98 TYR A N 1
ATOM 791 C CA . TYR A 1 98 ? 11.882 7.976 -9.454 1.00 95.38 98 TYR A CA 1
ATOM 792 C C . TYR A 1 98 ? 13.265 7.318 -9.318 1.00 95.38 98 TYR A C 1
ATOM 794 O O . TYR A 1 98 ? 13.651 6.942 -8.212 1.00 95.38 98 TYR A O 1
ATOM 802 N N . SER A 1 99 ? 14.046 7.159 -10.396 1.00 89.31 99 SER A N 1
ATOM 803 C CA . SER A 1 99 ? 15.280 6.353 -10.355 1.00 89.31 99 SER A CA 1
ATOM 804 C C . SER A 1 99 ? 16.370 6.909 -9.445 1.00 89.31 99 SER A C 1
ATOM 806 O O . SER A 1 99 ? 17.204 6.136 -8.980 1.00 89.31 99 SER A O 1
ATOM 808 N N . SER A 1 100 ? 16.390 8.222 -9.196 1.00 89.31 100 SER A N 1
ATOM 809 C CA . SER A 1 100 ? 17.414 8.873 -8.366 1.00 89.31 100 SER A CA 1
ATOM 810 C C . SER A 1 100 ? 17.440 8.355 -6.933 1.00 89.31 100 SER A C 1
ATOM 812 O O . SER A 1 100 ? 18.473 8.426 -6.276 1.00 89.31 100 SER A O 1
ATOM 814 N N . GLU A 1 101 ? 16.322 7.822 -6.450 1.00 86.25 101 GLU A N 1
ATOM 815 C CA . GLU A 1 101 ? 16.177 7.423 -5.059 1.00 86.25 101 GLU A CA 1
ATOM 816 C C . GLU A 1 101 ? 15.901 5.910 -4.883 1.00 86.25 101 GLU A C 1
ATOM 818 O O . GLU A 1 101 ? 15.652 5.452 -3.764 1.00 86.25 101 GLU A O 1
ATOM 823 N N . GLY A 1 102 ? 15.896 5.116 -5.963 1.00 90.94 102 GLY A N 1
ATOM 824 C CA . GLY A 1 102 ? 15.570 3.678 -5.944 1.00 90.94 102 GLY A CA 1
ATOM 825 C C . GLY A 1 102 ? 14.064 3.369 -5.973 1.00 90.94 102 GLY A C 1
ATOM 826 O O . GLY A 1 102 ? 13.269 4.229 -6.337 1.00 90.94 102 GLY A O 1
ATOM 827 N N . SER A 1 103 ? 13.673 2.136 -5.624 1.00 96.25 103 SER A N 1
ATOM 828 C CA . SER A 1 103 ? 12.274 1.694 -5.412 1.00 96.25 103 SER A CA 1
ATOM 829 C C . SER A 1 103 ? 11.237 2.309 -6.370 1.00 96.25 103 SER A C 1
ATOM 831 O O . SER A 1 103 ? 10.262 2.930 -5.947 1.00 96.25 103 SER A O 1
ATOM 833 N N . VAL A 1 104 ? 11.514 2.232 -7.677 1.00 97.75 104 VAL A N 1
ATOM 834 C CA . VAL A 1 104 ? 10.792 2.981 -8.721 1.00 97.75 104 VAL A CA 1
ATOM 835 C C . VAL A 1 104 ? 9.311 2.606 -8.753 1.00 97.75 104 VAL A C 1
ATOM 837 O O . VAL A 1 104 ? 8.453 3.484 -8.802 1.00 97.75 104 VAL A O 1
ATOM 840 N N . MET A 1 105 ? 9.018 1.307 -8.724 1.00 98.50 105 MET A N 1
ATOM 841 C CA . MET A 1 105 ? 7.657 0.785 -8.732 1.00 98.50 105 MET A CA 1
ATOM 842 C C . MET A 1 105 ? 6.954 1.105 -7.416 1.00 98.50 105 MET A C 1
ATOM 844 O O . MET A 1 105 ? 5.844 1.615 -7.439 1.00 98.50 105 MET A O 1
ATOM 848 N N . GLU A 1 106 ? 7.618 0.925 -6.277 1.00 98.44 106 GLU A N 1
ATOM 849 C CA . GLU A 1 106 ? 7.014 1.163 -4.965 1.00 98.44 106 GLU A CA 1
ATOM 850 C C . GLU A 1 106 ? 6.691 2.649 -4.737 1.00 98.44 106 GLU A C 1
ATOM 852 O O . GLU A 1 106 ? 5.651 2.973 -4.164 1.00 98.44 106 GLU A O 1
ATOM 857 N N . ARG A 1 107 ? 7.521 3.569 -5.249 1.00 98.00 107 ARG A N 1
ATOM 858 C CA . ARG A 1 107 ? 7.199 5.006 -5.289 1.00 98.00 107 ARG A CA 1
ATOM 859 C C . ARG A 1 107 ? 5.994 5.303 -6.173 1.00 98.00 107 ARG A C 1
ATOM 861 O O . ARG A 1 107 ? 5.150 6.108 -5.791 1.00 98.00 107 ARG A O 1
ATOM 868 N N . HIS A 1 108 ? 5.903 4.648 -7.328 1.00 98.06 108 HIS A N 1
ATOM 869 C CA . HIS A 1 108 ? 4.754 4.776 -8.224 1.00 98.06 108 HIS A CA 1
ATOM 870 C C . HIS A 1 108 ? 3.464 4.240 -7.590 1.00 98.06 108 HIS A C 1
ATOM 872 O O . HIS A 1 108 ? 2.428 4.877 -7.709 1.00 98.06 108 HIS A O 1
ATOM 878 N N . HIS A 1 109 ? 3.523 3.122 -6.863 1.00 98.25 109 HIS A N 1
ATOM 879 C CA . HIS A 1 109 ? 2.371 2.556 -6.150 1.00 98.25 109 HIS A CA 1
ATOM 880 C C . HIS A 1 109 ? 1.818 3.499 -5.072 1.00 98.25 109 HIS A C 1
ATOM 882 O O . HIS A 1 109 ? 0.625 3.461 -4.772 1.00 98.25 109 HIS A O 1
ATOM 888 N N . PHE A 1 110 ? 2.686 4.329 -4.486 1.00 97.56 110 PHE A N 1
ATOM 889 C CA . PHE A 1 110 ? 2.324 5.314 -3.469 1.00 97.56 110 PHE A CA 1
ATOM 890 C C . PHE A 1 110 ? 1.771 6.634 -4.040 1.00 97.56 110 PHE A C 1
ATOM 892 O O . PHE A 1 110 ? 1.017 7.311 -3.340 1.00 97.56 110 PHE A O 1
ATOM 899 N N . SER A 1 111 ? 2.167 7.014 -5.261 1.00 93.44 111 SER A N 1
ATOM 900 C CA . SER A 1 111 ? 1.830 8.306 -5.884 1.00 93.44 111 SER A CA 1
ATOM 901 C C . SER A 1 111 ? 0.365 8.439 -6.291 1.00 93.44 111 SER A C 1
ATOM 903 O O . SER A 1 111 ? -0.063 9.616 -6.355 1.00 93.44 111 SER A O 1
#

Mean predicted aligned error: 2.3 Å

InterPro domains:
  IPR002073 3'5'-cyclic nucleotide phosphodiesterase, catalytic domain [PF00233] (34-111)
  IPR002073 3'5'-cyclic nucleotide phosphodiesterase, catalytic domain [PS51845] (1-111)
  IPR003607 HD/PDEase domain [cd00077] (34-110)
  IPR023088 3'5'-cyclic nucleotide phosphodiesterase [PR00387] (30-43)
  IPR023088 3'5'-cyclic nucleotide phosphodiesterase [PR00387] (61-74)
  IPR023088 3'5'-cyclic nucleotide phosphodiesterase [PR00387] (75-90)
  IPR023088 3'5'-cyclic nucleotide phosphodiesterase [PR00387] (103-111)
  IPR023174 3'5'-cyclic nucleotide phosphodiesterase, conserved site [PS00126] (75-86)
  IPR036971 3'5'-cyclic nucleotide phosphodiesterase, catalytic domain superfamily [G3DSA:1.10.1300.10] (1-111)

Foldseek 3Di:
DCVVLVVCVVVVPDPVNVVVVLVVLQVQADDDPALHQVNLVVQLVVLVVCCVPVVNPVVDDPVVSVVSNVCSSQQQGNPDNDDQVCCCVVVHPLCVVPVVPGPSRRVVSVD

Radius of gyration: 15.82 Å; Cα contacts (8 Å, |Δi|>4): 111; chains: 1; bounding box: 38×24×40 Å

pLDDT: mean 97.78, std 1.97, range [86.25, 98.88]

Organism: Geodia barretti (NCBI:txid519541)

Solvent-accessible surface area (backbone atoms only — not comparable to full-atom values): 6217 Å² total; per-residue (Å²): 103,57,66,80,72,42,47,34,72,77,68,65,54,50,67,69,58,52,51,50,50,53,54,49,52,50,66,44,29,39,86,35,100,59,60,17,47,68,44,27,51,51,48,27,46,48,50,48,49,44,31,74,72,46,70,65,41,70,93,46,54,77,63,54,53,51,49,50,45,54,43,34,55,36,60,55,40,59,36,82,76,69,57,55,69,52,30,56,75,67,63,32,73,58,24,76,76,30,52,94,80,46,65,29,57,57,53,56,26,71,107

Sequence (111 aa):
MCSAMGLTRRWKLQPSTLAKFVLMVKRSYRDPPYHNWYHALSVAHFCYVLHQRCDNLSFLTDLEVLALFFSCLCHDIDHRGTNNSFQISSKSVLASLYSSEGSVMERHHFS